Protein AF-A0A959BUJ2-F1 (afdb_monomer)

Structure (mmCIF, N/CA/C/O backbone):
data_AF-A0A959BUJ2-F1
#
_entry.id   AF-A0A959BUJ2-F1
#
loop_
_atom_site.group_PDB
_atom_site.id
_atom_site.type_symbol
_atom_site.label_atom_id
_atom_site.label_alt_id
_atom_site.label_comp_id
_atom_site.label_asym_id
_atom_site.label_entity_id
_atom_site.label_seq_id
_atom_site.pdbx_PDB_ins_code
_atom_site.Cartn_x
_atom_site.Cartn_y
_atom_site.Cartn_z
_atom_site.occupancy
_atom_site.B_iso_or_equiv
_atom_site.auth_seq_id
_atom_site.auth_comp_id
_atom_site.auth_asym_id
_atom_site.auth_atom_id
_atom_site.pdbx_PDB_model_num
ATOM 1 N N . MET A 1 1 ? 80.959 25.531 -69.087 1.00 48.88 1 MET A N 1
ATOM 2 C CA . MET A 1 1 ? 79.856 26.456 -68.741 1.00 48.88 1 MET A CA 1
ATOM 3 C C . MET A 1 1 ? 79.546 26.280 -67.262 1.00 48.88 1 MET A C 1
ATOM 5 O O . MET A 1 1 ? 79.103 25.211 -66.869 1.00 48.88 1 MET A O 1
ATOM 9 N N . LYS A 1 2 ? 79.913 27.260 -66.430 1.00 49.06 2 LYS A N 1
ATOM 10 C CA . LYS A 1 2 ? 79.820 27.188 -64.965 1.00 49.06 2 LYS A CA 1
ATOM 11 C C . LYS A 1 2 ? 78.410 27.618 -64.548 1.00 49.06 2 LYS A C 1
ATOM 13 O O . LYS A 1 2 ? 78.064 28.774 -64.756 1.00 49.06 2 LYS A O 1
ATOM 18 N N . LYS A 1 3 ? 77.599 26.710 -64.000 1.00 51.56 3 LYS A N 1
ATOM 19 C CA . LYS A 1 3 ? 76.348 27.074 -63.319 1.00 51.56 3 LYS A CA 1
ATOM 20 C C . LYS A 1 3 ? 76.611 27.069 -61.820 1.00 51.56 3 LYS A C 1
ATOM 22 O O . LYS A 1 3 ? 76.626 26.024 -61.184 1.00 51.56 3 LYS A O 1
ATOM 27 N N . THR A 1 4 ? 76.879 28.251 -61.285 1.00 58.22 4 THR A N 1
ATOM 28 C CA . THR A 1 4 ? 76.816 28.537 -59.853 1.00 58.22 4 THR A CA 1
ATOM 29 C C . THR A 1 4 ? 75.349 28.664 -59.465 1.00 58.22 4 THR A C 1
ATOM 31 O O . THR A 1 4 ? 74.675 29.582 -59.925 1.00 58.22 4 THR A O 1
ATOM 34 N N . ILE A 1 5 ? 74.856 27.754 -58.630 1.00 60.69 5 ILE A N 1
ATOM 35 C CA . ILE A 1 5 ? 73.579 27.916 -57.933 1.00 60.69 5 ILE A CA 1
ATOM 36 C C . ILE A 1 5 ? 73.908 27.857 -56.445 1.00 60.69 5 ILE A C 1
ATOM 38 O O . ILE A 1 5 ? 74.179 26.794 -55.897 1.00 60.69 5 ILE A O 1
ATOM 42 N N . SER A 1 6 ? 73.954 29.037 -55.831 1.00 58.12 6 SER A N 1
ATOM 43 C CA . SER A 1 6 ? 73.936 29.208 -54.384 1.00 58.12 6 SER A CA 1
ATOM 44 C C . SER A 1 6 ? 72.484 29.429 -53.985 1.00 58.12 6 SER A C 1
ATOM 46 O O . SER A 1 6 ? 71.876 30.399 -54.430 1.00 58.12 6 SER A O 1
ATOM 48 N N . LEU A 1 7 ? 71.930 28.531 -53.177 1.00 54.94 7 LEU A N 1
ATOM 49 C CA . LEU A 1 7 ? 70.737 28.799 -52.381 1.00 54.94 7 LEU A CA 1
ATOM 50 C C . LEU A 1 7 ? 70.956 28.175 -51.010 1.00 54.94 7 LEU A C 1
ATOM 52 O O . LEU A 1 7 ? 70.610 27.029 -50.745 1.00 54.94 7 LEU A O 1
ATOM 56 N N . GLN A 1 8 ? 71.576 28.968 -50.147 1.00 61.34 8 GLN A N 1
ATOM 57 C CA . GLN A 1 8 ? 71.634 28.727 -48.720 1.00 61.34 8 GLN A CA 1
ATOM 58 C C . GLN A 1 8 ? 70.643 29.686 -48.067 1.00 61.34 8 GLN A C 1
ATOM 60 O O . GLN A 1 8 ? 70.923 30.868 -47.907 1.00 61.34 8 GLN A O 1
ATOM 65 N N . THR A 1 9 ? 69.469 29.176 -47.703 1.00 59.94 9 THR A N 1
ATOM 66 C CA . THR A 1 9 ? 68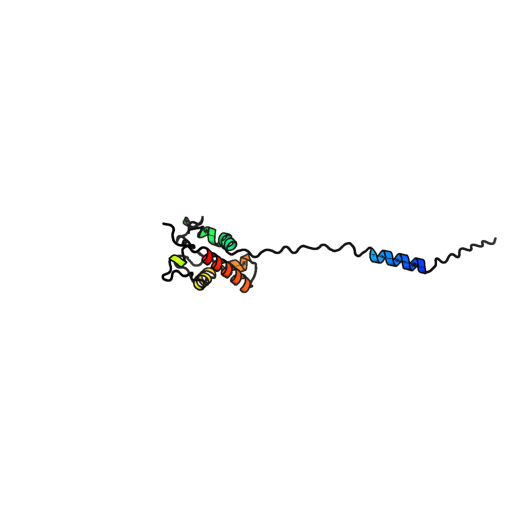.665 29.765 -46.629 1.00 59.94 9 THR A CA 1
ATOM 67 C C . THR A 1 9 ? 68.245 28.624 -45.713 1.00 59.94 9 THR A C 1
ATOM 69 O O . THR A 1 9 ? 67.256 27.933 -45.927 1.00 59.94 9 THR A O 1
ATOM 72 N N . SER A 1 10 ? 69.078 28.345 -44.713 1.00 64.38 10 SER A N 1
ATOM 73 C CA . SER A 1 10 ? 68.683 27.490 -43.601 1.00 64.38 10 SER A CA 1
ATOM 74 C C . SER A 1 10 ? 67.660 28.271 -42.786 1.00 64.38 10 SER A C 1
ATOM 76 O O . SER A 1 10 ? 68.030 29.194 -42.054 1.00 64.38 10 SER A O 1
ATOM 78 N N . ALA A 1 11 ? 66.378 27.944 -42.956 1.00 55.66 11 ALA A N 1
ATOM 79 C CA . ALA A 1 11 ? 65.335 28.443 -42.075 1.00 55.66 11 ALA A CA 1
ATOM 80 C C . ALA A 1 11 ? 65.752 28.148 -40.619 1.00 55.66 11 ALA A C 1
ATOM 82 O O . ALA A 1 11 ? 66.161 27.024 -40.310 1.00 55.66 11 ALA A O 1
ATOM 83 N N . PRO A 1 12 ? 65.745 29.151 -39.735 1.00 58.81 12 PRO A N 1
ATOM 84 C CA . PRO A 1 12 ? 66.325 29.007 -38.411 1.00 58.81 12 PRO A CA 1
ATOM 85 C C . PRO A 1 12 ? 65.431 28.116 -37.530 1.00 58.81 12 PRO A C 1
ATOM 87 O O . PRO A 1 12 ? 64.205 28.216 -37.559 1.00 58.81 12 PRO A O 1
ATOM 90 N N . LEU A 1 13 ? 66.058 27.242 -36.733 1.00 56.25 13 LEU A N 1
ATOM 91 C CA . LEU A 1 13 ? 65.428 26.138 -35.982 1.00 56.25 13 LEU A CA 1
ATOM 92 C C . LEU A 1 13 ? 64.301 26.550 -35.008 1.00 56.25 13 LEU A C 1
ATOM 94 O O . LEU A 1 13 ? 63.533 25.699 -34.571 1.00 56.25 13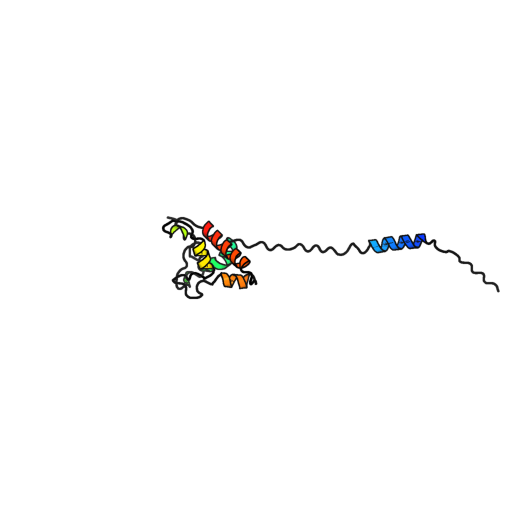 LEU A O 1
ATOM 98 N N . TRP A 1 14 ? 64.144 27.841 -34.704 1.00 50.34 14 TRP A N 1
ATOM 99 C CA . TRP A 1 14 ? 63.018 28.362 -33.918 1.00 50.34 14 TRP A CA 1
ATOM 100 C C . TRP A 1 14 ? 61.692 28.389 -34.695 1.00 50.34 14 TRP A C 1
ATOM 102 O O . TRP A 1 14 ? 60.639 28.229 -34.084 1.00 50.34 14 TRP A O 1
ATOM 112 N N . ALA A 1 15 ? 61.715 28.489 -36.031 1.00 48.25 15 ALA A N 1
ATOM 113 C CA . ALA A 1 15 ? 60.498 28.468 -36.851 1.00 48.25 15 ALA A CA 1
ATOM 114 C C . ALA A 1 15 ? 59.801 27.090 -36.858 1.00 48.25 15 ALA A C 1
ATOM 116 O O . ALA A 1 15 ? 58.586 27.012 -37.027 1.00 48.25 15 ALA A O 1
ATOM 117 N N . ALA A 1 16 ? 60.545 26.002 -36.622 1.00 50.12 16 ALA A N 1
ATOM 118 C CA . ALA A 1 16 ? 59.988 24.648 -36.545 1.00 50.12 16 ALA A CA 1
ATOM 119 C C . ALA A 1 16 ? 59.328 24.339 -35.184 1.00 50.12 16 ALA A C 1
ATOM 121 O O . ALA A 1 16 ? 58.415 23.518 -35.116 1.00 50.12 16 ALA A O 1
ATOM 122 N N . LEU A 1 17 ? 59.739 25.017 -34.105 1.00 50.94 17 LEU A N 1
ATOM 123 C CA . LEU A 1 17 ? 59.177 24.824 -32.760 1.00 50.94 17 LEU A CA 1
ATOM 124 C C . LEU A 1 17 ? 57.831 25.542 -32.569 1.00 50.94 17 LEU A C 1
ATOM 126 O O . LEU A 1 17 ? 56.964 25.039 -31.856 1.00 50.94 17 LEU A O 1
ATOM 130 N N . SER A 1 18 ? 57.608 26.671 -33.247 1.00 50.69 18 SER A N 1
ATOM 131 C CA . SER A 1 18 ? 56.338 27.410 -33.160 1.00 50.69 18 SER A CA 1
ATOM 132 C C . SER A 1 18 ? 55.190 26.753 -33.938 1.00 50.69 18 SER A C 1
ATOM 134 O O . SER A 1 18 ? 54.034 26.885 -33.541 1.00 50.69 18 SER A O 1
ATOM 136 N N . ALA A 1 19 ? 55.483 26.008 -35.009 1.00 47.97 19 ALA A N 1
ATOM 137 C CA . ALA A 1 19 ? 54.460 25.302 -35.784 1.00 47.97 19 ALA A CA 1
ATOM 138 C C . ALA A 1 19 ? 53.933 24.036 -35.077 1.00 47.97 19 ALA A C 1
ATOM 140 O O . ALA A 1 19 ? 52.778 23.662 -35.266 1.00 47.97 19 ALA A O 1
ATOM 141 N N . LEU A 1 20 ? 54.741 23.398 -34.219 1.00 49.47 20 LEU A N 1
ATOM 142 C CA . LEU A 1 20 ? 54.332 22.189 -33.494 1.00 49.47 20 LEU A CA 1
ATOM 143 C C . LEU A 1 20 ? 53.460 22.502 -32.264 1.00 49.47 20 LEU A C 1
ATOM 145 O O . LEU A 1 20 ? 52.547 21.742 -31.946 1.00 49.47 20 LEU A O 1
ATOM 149 N N . ALA A 1 21 ? 53.675 23.649 -31.611 1.00 49.66 21 ALA A N 1
ATOM 150 C CA . ALA A 1 21 ? 52.882 24.068 -30.452 1.00 49.66 21 ALA A CA 1
ATOM 151 C C . ALA A 1 21 ? 51.417 24.401 -30.807 1.00 49.66 21 ALA A C 1
ATOM 153 O O . ALA A 1 21 ? 50.521 24.184 -29.993 1.00 49.66 21 ALA A O 1
ATOM 154 N N . LEU A 1 22 ? 51.154 24.876 -32.030 1.00 50.22 22 LEU A N 1
ATOM 155 C CA . LEU A 1 22 ? 49.800 25.211 -32.490 1.00 50.22 22 LEU A CA 1
ATOM 156 C C . LEU A 1 22 ? 49.018 24.010 -33.046 1.00 50.22 22 LEU A C 1
ATOM 158 O O . LEU A 1 22 ? 47.793 24.071 -33.104 1.00 50.22 22 LEU A O 1
ATOM 162 N N . PHE A 1 23 ? 49.680 22.905 -33.405 1.00 46.56 23 PHE A N 1
ATOM 163 C CA . PHE A 1 23 ? 48.988 21.699 -33.878 1.00 46.56 23 PHE A CA 1
ATOM 164 C C . PHE A 1 23 ? 48.539 20.778 -32.729 1.00 46.56 23 PHE A C 1
ATOM 166 O O . PHE A 1 23 ? 47.492 20.142 -32.821 1.00 46.56 23 PHE A O 1
ATOM 173 N N . VAL A 1 24 ? 49.265 20.751 -31.604 1.00 52.66 24 VAL A N 1
ATOM 174 C CA . VAL A 1 24 ? 48.878 19.949 -30.423 1.00 52.66 24 VAL A CA 1
ATOM 175 C C . VAL A 1 24 ? 47.705 20.581 -29.656 1.00 52.66 24 VAL A C 1
ATOM 177 O O . VAL A 1 24 ? 46.915 19.866 -29.043 1.00 52.66 24 VAL A O 1
ATOM 180 N N . LEU A 1 25 ? 47.518 21.903 -29.741 1.00 51.44 25 LEU A N 1
ATOM 181 C CA . LEU A 1 25 ? 46.435 22.603 -29.036 1.00 51.44 25 LEU A CA 1
ATOM 182 C C . LEU A 1 25 ? 45.070 22.541 -29.758 1.00 51.44 25 LEU A C 1
ATOM 184 O O . LEU A 1 25 ? 44.046 22.842 -29.153 1.00 51.44 25 LEU A O 1
ATOM 188 N N . GLY A 1 26 ? 45.035 22.133 -31.033 1.00 50.50 26 GLY A N 1
ATOM 189 C CA . GLY A 1 26 ? 43.813 22.088 -31.852 1.00 50.50 26 GLY A CA 1
ATOM 190 C C . GLY A 1 26 ? 42.984 20.799 -31.747 1.00 50.50 26 GLY A C 1
ATOM 191 O O . GLY A 1 26 ? 41.842 20.778 -32.195 1.00 50.50 26 GLY A O 1
ATOM 192 N N . LEU A 1 27 ? 43.522 19.728 -31.152 1.00 52.22 27 LEU A N 1
ATOM 193 C CA . LEU A 1 27 ? 42.871 18.406 -31.080 1.00 52.22 27 LEU A CA 1
ATOM 194 C C . LEU A 1 27 ? 42.102 18.141 -29.774 1.00 52.22 27 LEU A C 1
ATOM 196 O O . LEU A 1 27 ? 41.474 17.097 -29.638 1.00 52.22 27 LEU A O 1
ATOM 200 N N . ALA A 1 28 ? 42.109 19.073 -28.819 1.00 53.78 28 ALA A N 1
ATOM 201 C CA . ALA A 1 28 ? 41.474 18.871 -27.512 1.00 53.78 28 ALA A CA 1
ATOM 202 C C . ALA A 1 28 ? 40.019 19.384 -27.418 1.00 53.78 28 ALA A C 1
ATOM 204 O O . ALA A 1 28 ? 39.416 19.304 -26.351 1.00 53.78 28 ALA A O 1
ATOM 205 N N . ALA A 1 29 ? 39.441 19.925 -28.500 1.00 55.72 29 ALA A N 1
ATOM 206 C CA . ALA A 1 29 ? 38.159 20.641 -28.446 1.00 55.72 29 ALA A CA 1
ATOM 207 C C . ALA A 1 29 ? 36.924 19.849 -28.934 1.00 55.72 29 ALA A C 1
ATOM 209 O O . ALA A 1 29 ? 35.823 20.395 -28.949 1.00 55.72 29 ALA A O 1
ATOM 210 N N . CYS A 1 30 ? 37.052 18.571 -29.298 1.00 57.34 30 CYS A N 1
ATOM 211 C CA . CYS A 1 30 ? 35.922 17.745 -29.742 1.00 57.34 30 CYS A CA 1
ATOM 212 C C . CYS A 1 30 ? 35.857 16.417 -28.970 1.00 57.34 30 CYS A C 1
ATOM 214 O O . CYS A 1 30 ? 36.378 15.399 -29.406 1.00 57.34 30 CYS A O 1
ATOM 216 N N . GLY A 1 31 ? 35.211 16.403 -27.802 1.00 59.97 31 GLY A N 1
ATOM 217 C CA . GLY A 1 31 ? 35.011 15.131 -27.089 1.00 59.97 31 GLY A CA 1
ATOM 218 C C . GLY A 1 31 ? 34.163 15.148 -25.820 1.00 59.97 31 GLY A C 1
ATOM 219 O O . GLY A 1 31 ? 34.008 14.111 -25.188 1.00 59.97 31 GLY A O 1
ATOM 220 N N . GLY A 1 32 ? 33.596 16.287 -25.425 1.00 57.06 32 GLY A N 1
ATOM 221 C CA . GLY A 1 32 ? 32.773 16.384 -24.221 1.00 57.06 32 GLY A CA 1
ATOM 222 C C . GLY A 1 32 ? 31.282 16.225 -24.498 1.00 57.06 32 GLY A C 1
ATOM 223 O O . GLY A 1 32 ? 30.527 17.154 -24.227 1.00 57.06 32 GLY A O 1
ATOM 224 N N . SER A 1 33 ? 30.825 15.081 -25.016 1.00 63.31 33 SER A N 1
ATOM 225 C CA . SER A 1 33 ? 29.400 14.738 -24.911 1.00 63.31 33 SER A CA 1
ATOM 226 C C . SER A 1 33 ? 29.105 14.416 -23.448 1.00 63.31 33 SER A C 1
ATOM 228 O O . SER A 1 33 ? 29.201 13.271 -23.010 1.00 63.31 33 SER A O 1
ATOM 230 N N . SER A 1 34 ? 28.788 15.453 -22.670 1.00 63.66 34 SER A N 1
ATOM 231 C CA . SER A 1 34 ? 28.267 15.311 -21.315 1.00 63.66 34 SER A CA 1
ATOM 232 C C . SER A 1 34 ? 26.888 14.665 -21.425 1.00 63.66 34 SER A C 1
ATOM 234 O O . SER A 1 34 ? 25.874 15.333 -21.628 1.00 63.66 34 SER A O 1
ATOM 236 N N . SER A 1 35 ? 26.863 13.334 -21.387 1.00 63.94 35 SER A N 1
ATOM 237 C CA . SER A 1 35 ? 25.625 12.580 -21.249 1.00 63.94 35 SER A CA 1
ATOM 238 C C . SER A 1 35 ? 25.056 12.963 -19.891 1.00 63.94 35 SER A C 1
ATOM 240 O O . SER A 1 35 ? 25.598 12.567 -18.860 1.00 63.94 35 SER A O 1
ATOM 242 N N . LYS A 1 36 ? 24.009 13.794 -19.869 1.00 62.84 36 LYS A N 1
ATOM 243 C CA . LYS A 1 36 ? 23.257 14.012 -18.635 1.00 62.84 36 LYS A CA 1
ATOM 244 C C . LYS A 1 36 ? 22.722 12.650 -18.220 1.00 62.84 36 LYS A C 1
ATOM 246 O O . LYS A 1 36 ? 21.917 12.068 -18.943 1.00 62.84 36 LYS A O 1
ATOM 251 N N . ALA A 1 37 ? 23.211 12.130 -17.098 1.00 66.12 37 ALA A N 1
ATOM 252 C CA . ALA A 1 37 ? 22.643 10.941 -16.496 1.00 66.12 37 ALA A CA 1
ATOM 253 C C . ALA A 1 37 ? 21.152 11.220 -16.269 1.00 66.12 37 ALA A C 1
ATOM 255 O O . ALA A 1 37 ? 20.794 12.136 -15.528 1.00 66.12 37 ALA A O 1
ATOM 256 N N . VAL A 1 38 ? 20.290 10.484 -16.968 1.00 61.75 38 VAL A N 1
ATOM 257 C CA . VAL A 1 38 ? 18.857 10.498 -16.692 1.00 61.75 38 VAL A CA 1
ATOM 258 C C . VAL A 1 38 ? 18.693 9.762 -15.372 1.00 61.75 38 VAL A C 1
ATOM 260 O O . VAL A 1 38 ? 18.803 8.540 -15.311 1.00 61.75 38 VAL A O 1
ATOM 263 N N . THR A 1 39 ? 18.511 10.508 -14.288 1.00 63.28 39 THR A N 1
ATOM 264 C CA . THR A 1 39 ? 18.122 9.929 -13.007 1.00 63.28 39 THR A CA 1
ATOM 265 C C . THR A 1 39 ? 16.664 9.508 -13.120 1.00 63.28 39 THR A C 1
ATOM 267 O O . THR A 1 39 ? 15.781 10.363 -13.172 1.00 63.28 39 THR A O 1
ATOM 270 N N . VAL A 1 40 ? 16.409 8.203 -13.189 1.00 66.44 40 VAL A N 1
ATOM 271 C CA . VAL A 1 40 ? 15.058 7.671 -12.999 1.00 66.44 40 VAL A CA 1
ATOM 272 C C . VAL A 1 40 ? 14.715 7.875 -11.526 1.00 66.44 40 VAL A C 1
ATOM 274 O O . VAL A 1 40 ? 15.366 7.311 -10.646 1.00 66.44 40 VAL A O 1
ATOM 277 N N . GLU A 1 41 ? 13.756 8.755 -11.249 1.00 76.12 41 GLU A N 1
ATOM 278 C CA . GLU A 1 41 ? 13.267 8.980 -9.892 1.00 76.12 41 GLU A CA 1
ATOM 279 C C . GLU A 1 41 ? 12.616 7.693 -9.364 1.00 76.12 41 GLU A C 1
ATOM 281 O O . GLU A 1 41 ? 11.915 6.995 -10.100 1.00 76.12 41 GLU A O 1
ATOM 286 N N . LYS A 1 42 ? 12.863 7.351 -8.093 1.00 82.38 42 LYS A N 1
ATOM 287 C CA . LYS A 1 42 ? 12.219 6.185 -7.473 1.00 82.38 42 LYS A CA 1
ATOM 288 C C . LYS A 1 42 ? 10.692 6.405 -7.462 1.00 82.38 42 LYS A C 1
ATOM 290 O O . LYS A 1 42 ? 10.259 7.483 -7.052 1.00 82.38 42 LYS A O 1
ATOM 295 N N . PRO A 1 43 ? 9.871 5.413 -7.859 1.00 87.06 43 PRO A N 1
ATOM 296 C CA . PRO A 1 43 ? 8.416 5.569 -7.877 1.00 87.06 43 PRO A CA 1
ATOM 297 C C . PRO A 1 43 ? 7.890 5.804 -6.461 1.00 87.06 43 PRO A C 1
ATOM 299 O O . PRO A 1 43 ? 8.368 5.179 -5.525 1.00 87.06 43 PRO A O 1
ATOM 302 N N . THR A 1 44 ? 6.895 6.672 -6.278 1.00 94.31 44 THR A N 1
ATOM 303 C CA . THR A 1 44 ? 6.269 6.876 -4.958 1.00 94.31 44 THR A CA 1
ATOM 304 C C . THR A 1 44 ? 5.396 5.680 -4.559 1.00 94.31 44 THR A C 1
ATOM 306 O O . THR A 1 44 ? 4.936 4.926 -5.413 1.00 94.31 44 THR A O 1
ATOM 309 N N . GLY A 1 45 ? 5.090 5.528 -3.264 1.00 95.38 45 GLY A N 1
ATOM 310 C CA . GLY A 1 45 ? 4.156 4.491 -2.798 1.00 95.38 45 GLY A CA 1
ATOM 311 C C . GLY A 1 45 ? 2.764 4.598 -3.439 1.00 95.38 45 GLY A C 1
ATOM 312 O O . GLY A 1 45 ? 2.182 3.582 -3.806 1.00 95.38 45 GLY A O 1
ATOM 313 N N . LYS A 1 46 ? 2.283 5.825 -3.693 1.00 96.56 46 LYS A N 1
ATOM 314 C CA . LYS A 1 46 ? 1.052 6.067 -4.462 1.00 96.56 46 LYS A CA 1
ATOM 315 C C . LYS A 1 46 ? 1.165 5.558 -5.901 1.00 96.56 46 LYS A C 1
ATOM 317 O O . LYS A 1 46 ? 0.242 4.925 -6.394 1.00 96.56 46 LYS A O 1
ATOM 322 N N . ALA A 1 47 ? 2.284 5.824 -6.577 1.00 95.25 47 ALA A N 1
ATOM 323 C CA . ALA A 1 47 ? 2.494 5.356 -7.947 1.00 95.25 47 ALA A CA 1
ATOM 324 C C . ALA A 1 47 ? 2.527 3.821 -8.025 1.00 95.25 47 ALA A C 1
ATOM 326 O O . ALA A 1 47 ? 1.968 3.240 -8.955 1.00 95.25 47 ALA A O 1
ATOM 327 N N . LEU A 1 48 ? 3.126 3.166 -7.026 1.00 93.75 48 LEU A N 1
ATOM 328 C CA . LEU A 1 48 ? 3.072 1.711 -6.900 1.00 93.75 48 LEU A CA 1
ATOM 329 C C . LEU A 1 48 ? 1.629 1.230 -6.679 1.00 93.75 48 LEU A C 1
ATOM 331 O O . LEU A 1 48 ? 1.191 0.316 -7.365 1.00 93.75 48 LEU A O 1
ATOM 335 N N . TYR A 1 49 ? 0.859 1.873 -5.799 1.00 95.75 49 TYR A N 1
ATOM 336 C CA . TYR A 1 49 ? -0.545 1.509 -5.577 1.00 95.75 49 TYR A CA 1
ATOM 337 C C . TYR A 1 49 ? -1.382 1.591 -6.857 1.00 95.75 49 TYR A C 1
ATOM 339 O O . TYR A 1 49 ? -2.071 0.636 -7.196 1.00 95.75 49 TYR A O 1
ATOM 347 N N . VAL A 1 50 ? -1.269 2.693 -7.598 1.00 95.50 50 VAL A N 1
ATOM 348 C CA . VAL A 1 50 ? -1.951 2.888 -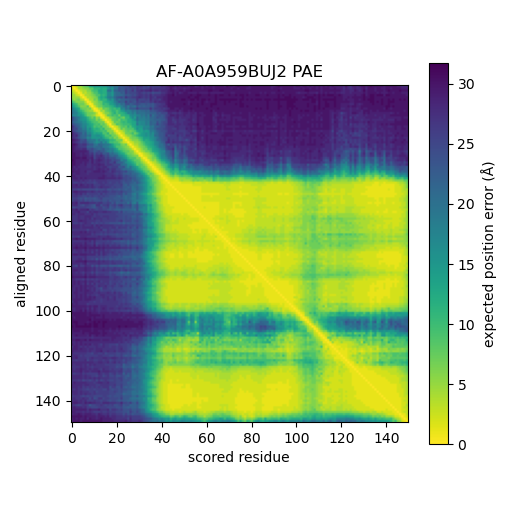8.889 1.00 95.50 50 VAL A CA 1
ATOM 349 C C . VAL A 1 50 ? -1.577 1.786 -9.884 1.00 95.50 50 VAL A C 1
ATOM 351 O O . VAL A 1 50 ? -2.426 1.228 -10.569 1.00 95.50 50 VAL A O 1
ATOM 354 N N . SER A 1 51 ? -0.294 1.423 -9.934 1.00 92.81 51 SER A N 1
ATOM 355 C CA . SER A 1 51 ? 0.207 0.450 -10.911 1.00 92.81 51 SER A CA 1
ATOM 356 C C . SER A 1 51 ? -0.198 -0.993 -10.599 1.00 92.81 51 SER A C 1
ATOM 358 O O . SER A 1 51 ? -0.337 -1.794 -11.519 1.00 92.81 51 SER A O 1
ATOM 360 N N . TYR A 1 52 ? -0.348 -1.338 -9.318 1.00 90.81 52 TYR A N 1
ATOM 361 C CA . TYR A 1 52 ? -0.445 -2.734 -8.883 1.00 90.81 52 TYR A CA 1
ATOM 362 C C . TYR A 1 52 ? -1.727 -3.052 -8.103 1.00 90.81 52 TYR A C 1
ATOM 364 O O . TYR A 1 52 ? -2.264 -4.148 -8.219 1.00 90.81 52 TYR A O 1
ATOM 372 N N . CYS A 1 53 ? -2.251 -2.113 -7.320 1.00 92.56 53 CYS A N 1
ATOM 373 C CA . CYS A 1 53 ? -3.346 -2.360 -6.380 1.00 92.56 53 CYS A CA 1
ATOM 374 C C . CYS A 1 53 ? -4.688 -1.790 -6.859 1.00 92.56 53 CYS A C 1
ATOM 376 O O . CYS A 1 53 ? -5.724 -2.418 -6.646 1.00 92.56 53 CYS A O 1
ATOM 378 N N . GLU A 1 54 ? -4.680 -0.623 -7.509 1.00 95.44 54 GLU A N 1
ATOM 379 C CA . GLU A 1 54 ? -5.885 0.147 -7.855 1.00 95.44 54 GLU A CA 1
ATOM 380 C C . GLU A 1 54 ? -6.831 -0.601 -8.801 1.00 95.44 54 GLU A C 1
ATOM 382 O O . GLU A 1 54 ? -8.046 -0.492 -8.664 1.00 95.44 54 GLU A O 1
ATOM 387 N N . ILE A 1 55 ? -6.306 -1.425 -9.712 1.00 93.38 55 ILE A N 1
ATOM 388 C CA . ILE A 1 55 ? -7.146 -2.184 -10.651 1.00 93.38 55 ILE A CA 1
ATOM 389 C C . ILE A 1 55 ? -8.160 -3.096 -9.938 1.00 93.38 55 ILE A C 1
ATOM 391 O O . ILE A 1 55 ? -9.273 -3.283 -10.432 1.00 93.38 55 ILE A O 1
ATOM 395 N N . CYS A 1 56 ? -7.794 -3.616 -8.764 1.00 91.19 56 CYS A N 1
ATOM 396 C CA . CYS A 1 56 ? -8.673 -4.432 -7.932 1.00 91.19 56 CYS A CA 1
ATOM 397 C C . CYS A 1 56 ? -9.293 -3.604 -6.804 1.00 91.19 56 CYS A C 1
ATOM 399 O O . CYS A 1 56 ? -10.504 -3.614 -6.638 1.00 91.19 56 CYS A O 1
ATOM 401 N N . HIS A 1 57 ? -8.488 -2.870 -6.036 1.00 94.25 57 HIS A N 1
ATOM 402 C CA . HIS A 1 57 ? -8.956 -2.196 -4.823 1.00 94.25 57 HIS A CA 1
ATOM 403 C C . HIS A 1 57 ? -9.575 -0.816 -5.055 1.00 94.25 57 HIS A C 1
ATOM 405 O O . HIS A 1 57 ? -10.246 -0.327 -4.156 1.00 94.25 57 HIS A O 1
ATOM 411 N N . GLY A 1 58 ? -9.365 -0.176 -6.206 1.00 95.12 58 GLY A N 1
ATOM 412 C CA . GLY A 1 58 ? -9.894 1.162 -6.486 1.00 95.12 58 GLY A CA 1
ATOM 413 C C . GLY A 1 58 ? -9.490 2.196 -5.437 1.00 95.12 58 GLY A C 1
ATOM 414 O O . GLY A 1 58 ? -8.424 2.093 -4.823 1.00 95.12 58 GLY A O 1
ATOM 415 N N . GLU A 1 59 ? -10.349 3.184 -5.213 1.00 94.56 59 GLU A N 1
ATOM 416 C CA . GLU A 1 59 ? -10.190 4.126 -4.103 1.00 94.56 59 GLU A CA 1
ATOM 417 C C . GLU A 1 59 ? -10.816 3.556 -2.823 1.00 94.56 59 GLU A C 1
ATOM 419 O O . GLU A 1 59 ? -10.286 3.756 -1.726 1.00 94.56 59 GLU A O 1
ATOM 424 N N . HIS A 1 60 ? -11.937 2.836 -2.959 1.00 94.50 60 HIS A N 1
ATOM 425 C CA . HIS A 1 60 ? -12.811 2.415 -1.859 1.00 94.50 60 HIS A CA 1
ATOM 426 C C . HIS A 1 60 ? -13.246 0.939 -1.949 1.00 94.50 60 HIS A C 1
ATOM 428 O O . HIS A 1 60 ? -14.336 0.571 -1.516 1.00 94.50 60 HIS A O 1
ATOM 434 N N . GLY A 1 61 ? -12.399 0.066 -2.495 1.00 91.94 61 GLY A N 1
ATOM 435 C CA . GLY A 1 61 ? -12.753 -1.330 -2.800 1.00 91.94 61 GLY A CA 1
ATOM 436 C C . GLY A 1 61 ? -13.502 -1.485 -4.128 1.00 91.94 61 GLY A C 1
ATOM 437 O O . GLY A 1 61 ? -14.065 -2.538 -4.406 1.00 91.94 61 GLY A O 1
ATOM 438 N N . ASP A 1 62 ? -13.518 -0.435 -4.944 1.00 94.44 62 ASP A N 1
ATOM 439 C CA . ASP A 1 62 ? -14.322 -0.258 -6.154 1.00 94.44 62 ASP A CA 1
ATOM 440 C C . ASP A 1 62 ? -13.467 -0.273 -7.430 1.00 94.44 62 ASP A C 1
ATOM 442 O O . ASP A 1 62 ? -13.757 0.412 -8.412 1.00 94.44 62 ASP A O 1
ATOM 446 N N . GLY A 1 63 ? -12.378 -1.047 -7.420 1.00 94.56 63 GLY A N 1
ATOM 447 C CA . GLY A 1 63 ? -11.496 -1.148 -8.576 1.00 94.56 63 GLY A CA 1
ATOM 448 C C . GLY A 1 63 ? -12.229 -1.699 -9.806 1.00 94.56 63 GLY A C 1
ATOM 449 O O . GLY A 1 63 ? -13.168 -2.483 -9.663 1.00 94.56 63 GLY A O 1
ATOM 450 N N . PRO A 1 64 ? -11.794 -1.364 -11.034 1.00 94.38 64 PRO A N 1
ATOM 451 C CA . PRO A 1 64 ? -12.439 -1.822 -12.268 1.00 94.38 64 PRO A CA 1
ATOM 452 C C . PRO A 1 64 ? -12.630 -3.342 -12.390 1.00 94.38 64 PRO A C 1
ATOM 454 O O . PRO A 1 64 ? -13.496 -3.789 -13.139 1.00 94.38 64 PRO A O 1
ATOM 457 N N . MET A 1 65 ? -11.819 -4.141 -11.689 1.00 91.12 65 MET A N 1
ATOM 458 C CA . MET A 1 65 ? -11.945 -5.600 -11.646 1.00 91.12 65 MET A CA 1
ATOM 459 C C . MET A 1 65 ? -12.714 -6.136 -10.430 1.00 91.12 65 MET A C 1
ATOM 461 O O . MET A 1 65 ? -12.931 -7.343 -10.371 1.00 91.12 65 MET A O 1
ATOM 465 N N . ALA A 1 66 ? -13.143 -5.296 -9.483 1.00 90.44 66 ALA A N 1
ATOM 466 C CA . ALA A 1 66 ? -13.751 -5.720 -8.218 1.00 90.44 66 ALA A CA 1
ATOM 467 C C . ALA A 1 66 ? -14.941 -6.677 -8.416 1.00 90.44 66 ALA A C 1
ATOM 469 O O . ALA A 1 66 ? -14.974 -7.743 -7.803 1.00 90.44 66 ALA A O 1
ATOM 470 N N . ASP A 1 67 ? -15.849 -6.359 -9.343 1.00 88.81 67 ASP A N 1
ATOM 471 C CA . ASP A 1 67 ? -17.040 -7.172 -9.643 1.00 88.81 67 ASP A CA 1
ATOM 472 C C . ASP A 1 67 ? -16.725 -8.492 -10.371 1.00 88.81 67 ASP A C 1
ATOM 474 O O . ASP A 1 67 ? -17.564 -9.391 -10.444 1.00 88.81 67 ASP A O 1
ATOM 478 N N . MET A 1 68 ? -15.522 -8.619 -10.939 1.00 86.75 68 MET A N 1
ATOM 479 C CA . MET A 1 68 ? -15.076 -9.829 -11.635 1.00 86.75 68 MET A CA 1
ATOM 480 C C . MET A 1 68 ? -14.416 -10.840 -10.689 1.00 86.75 68 MET A C 1
ATOM 482 O O . MET A 1 68 ? -14.168 -11.982 -11.087 1.00 86.75 68 MET A O 1
ATOM 486 N N . LEU A 1 69 ? -14.111 -10.437 -9.453 1.00 83.69 69 LEU A N 1
ATOM 487 C CA . LEU A 1 69 ? -13.463 -11.282 -8.458 1.00 83.69 69 LEU A CA 1
ATOM 488 C C . LEU A 1 69 ? -14.494 -12.118 -7.693 1.00 83.69 69 LEU A C 1
ATOM 490 O O . LEU A 1 69 ? -15.620 -11.701 -7.439 1.00 83.69 69 LEU A O 1
ATOM 494 N N . LYS A 1 70 ? -14.092 -13.327 -7.280 1.00 84.12 70 LYS A N 1
ATOM 495 C CA . LYS A 1 70 ? -14.943 -14.211 -6.458 1.00 84.12 70 LYS A CA 1
ATOM 496 C C . LYS A 1 70 ? -15.257 -13.604 -5.092 1.00 84.12 70 LYS A C 1
ATOM 498 O O . LYS A 1 70 ? -16.308 -13.884 -4.521 1.00 84.12 70 LYS A O 1
ATOM 503 N N . VAL A 1 71 ? -14.315 -12.828 -4.565 1.00 84.19 71 VAL A N 1
ATOM 504 C CA . VAL A 1 71 ? -14.419 -12.103 -3.303 1.00 84.19 71 VAL A CA 1
ATOM 505 C C . VAL A 1 71 ? -14.116 -10.646 -3.598 1.00 84.19 71 VAL A C 1
ATOM 507 O O . VAL A 1 71 ? -13.079 -10.340 -4.1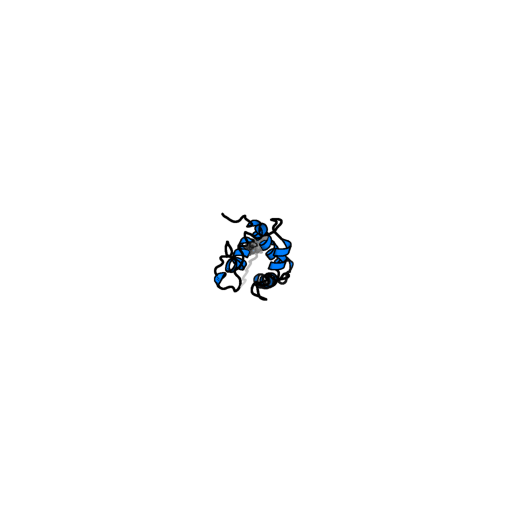85 1.00 84.19 71 VAL A O 1
ATOM 510 N N . ALA A 1 72 ? -15.033 -9.765 -3.205 1.00 86.75 72 ALA A N 1
ATOM 511 C CA . ALA A 1 72 ? -14.862 -8.337 -3.403 1.00 86.75 72 ALA A CA 1
ATOM 512 C C . ALA A 1 72 ? -13.636 -7.837 -2.612 1.00 86.75 72 ALA A C 1
ATOM 514 O O . ALA A 1 72 ? -13.492 -8.172 -1.428 1.00 86.75 72 ALA A O 1
ATOM 515 N N . PRO A 1 73 ? -12.754 -7.045 -3.237 1.00 89.38 73 PRO A N 1
ATOM 516 C CA . PRO A 1 73 ? -11.597 -6.486 -2.564 1.00 89.38 73 PRO A CA 1
ATOM 517 C C . PRO A 1 73 ? -12.051 -5.469 -1.504 1.00 89.38 73 PRO A C 1
ATOM 519 O O . PRO A 1 73 ? -12.949 -4.666 -1.756 1.00 89.38 73 PRO A O 1
ATOM 522 N N . PRO A 1 74 ? -11.456 -5.470 -0.300 1.00 92.12 74 PRO A N 1
ATOM 523 C CA . PRO A 1 74 ? -11.833 -4.519 0.736 1.00 92.12 74 PRO A CA 1
ATOM 524 C C . PRO A 1 74 ? -11.378 -3.097 0.392 1.00 92.12 74 PRO A C 1
ATOM 526 O O . PRO A 1 74 ? -10.318 -2.908 -0.212 1.00 92.12 74 PRO A O 1
ATOM 529 N N . ASP A 1 75 ? -12.110 -2.104 0.910 1.00 95.56 75 ASP A N 1
ATOM 530 C CA . ASP A 1 75 ? -11.629 -0.724 1.024 1.00 95.56 75 ASP A CA 1
ATOM 531 C C . ASP A 1 75 ? -10.372 -0.703 1.912 1.00 95.56 75 ASP A C 1
ATOM 533 O O . ASP A 1 75 ? -10.427 -0.960 3.130 1.00 95.56 75 ASP A O 1
ATOM 537 N N . LEU A 1 76 ? -9.222 -0.433 1.289 1.00 96.31 76 LEU A N 1
ATOM 538 C CA . LEU A 1 76 ? -7.923 -0.391 1.955 1.00 96.31 76 LEU A CA 1
ATOM 539 C C . LEU A 1 76 ? -7.724 0.883 2.784 1.00 96.31 76 LEU A C 1
ATOM 541 O O . LEU A 1 76 ? -6.826 0.904 3.620 1.00 96.31 76 LEU A O 1
ATOM 545 N N . THR A 1 77 ? -8.581 1.899 2.655 1.00 97.50 77 THR A N 1
ATOM 546 C CA . THR A 1 77 ? -8.554 3.110 3.498 1.00 97.50 77 THR A CA 1
ATOM 547 C C . THR A 1 77 ? -9.097 2.866 4.911 1.00 97.50 77 THR A C 1
ATOM 549 O O . THR A 1 77 ? -8.948 3.708 5.793 1.00 97.50 77 THR A O 1
ATOM 552 N N . LEU A 1 78 ? -9.705 1.700 5.160 1.00 97.19 78 LEU A N 1
ATOM 553 C CA . LEU A 1 78 ? -10.369 1.362 6.425 1.00 97.19 78 LEU A CA 1
ATOM 554 C C . LEU A 1 78 ? -9.691 0.205 7.186 1.00 97.19 78 LEU A C 1
ATOM 556 O O . LEU A 1 78 ? -10.303 -0.396 8.070 1.00 97.19 78 LEU A O 1
ATOM 560 N N . ILE A 1 79 ? -8.438 -0.136 6.862 1.00 96.31 79 ILE A N 1
ATOM 561 C CA . ILE A 1 79 ? -7.684 -1.215 7.530 1.00 96.31 79 ILE A CA 1
ATOM 562 C C . ILE A 1 79 ? -7.567 -0.942 9.032 1.00 96.31 79 ILE A C 1
ATOM 564 O O . ILE A 1 79 ? -7.913 -1.806 9.835 1.00 96.31 79 ILE A O 1
ATOM 568 N N . SER A 1 80 ? -7.124 0.257 9.410 1.00 97.31 80 SER A N 1
ATOM 569 C CA . SER A 1 80 ? -6.974 0.660 10.811 1.00 97.31 80 SER A CA 1
ATOM 570 C C . SER A 1 80 ? -8.314 0.665 11.539 1.00 97.31 80 SER A C 1
ATOM 572 O O . SER A 1 80 ? -8.409 0.141 12.642 1.00 97.31 80 SER A O 1
ATOM 574 N N . TYR A 1 81 ? -9.368 1.192 10.907 1.00 95.69 81 TYR A N 1
ATOM 575 C CA . TYR A 1 81 ? -10.709 1.255 11.497 1.00 95.69 81 TYR A CA 1
ATOM 576 C C . TYR A 1 81 ? -11.280 -0.130 11.835 1.00 95.69 81 TYR A C 1
ATOM 578 O O . TYR A 1 81 ? -11.944 -0.291 12.855 1.00 95.69 81 TYR A O 1
ATOM 586 N N . ARG A 1 82 ? -11.009 -1.144 11.001 1.00 94.06 82 ARG A N 1
ATOM 587 C CA . ARG A 1 82 ? -11.488 -2.519 11.219 1.00 94.06 82 ARG A CA 1
ATOM 588 C C . ARG A 1 82 ? -10.773 -3.256 12.354 1.00 94.06 82 ARG A C 1
ATOM 590 O O . ARG A 1 82 ? -11.179 -4.366 12.691 1.00 94.06 82 ARG A O 1
ATOM 597 N N . ARG A 1 83 ? -9.708 -2.691 12.925 1.00 93.00 83 ARG A N 1
ATOM 598 C CA . ARG A 1 83 ? -8.950 -3.323 14.008 1.00 93.00 83 ARG A CA 1
ATOM 599 C C . ARG A 1 83 ? -9.438 -2.867 15.369 1.00 93.00 83 ARG A C 1
ATOM 601 O O . ARG A 1 83 ? -9.740 -1.697 15.571 1.00 93.00 83 ARG A O 1
ATOM 608 N N . GLU A 1 84 ? -9.414 -3.791 16.325 1.00 93.31 84 GLU A N 1
ATOM 609 C CA . GLU A 1 84 ? -9.815 -3.527 17.712 1.00 93.31 84 GLU A CA 1
ATOM 610 C C . GLU A 1 84 ? -9.018 -2.380 18.352 1.00 93.31 84 GLU A C 1
ATOM 612 O O . GLU A 1 84 ? -9.564 -1.601 19.128 1.00 93.31 84 GLU A O 1
ATOM 617 N N . ASP A 1 85 ? -7.732 -2.255 18.012 1.00 94.25 85 ASP A N 1
ATOM 618 C CA . ASP A 1 85 ? -6.836 -1.223 18.536 1.00 94.25 85 ASP A CA 1
ATOM 619 C C . ASP A 1 85 ? -6.783 0.054 17.683 1.00 94.25 85 ASP A C 1
ATOM 621 O O . ASP A 1 85 ? -6.108 1.012 18.067 1.00 94.25 85 ASP A O 1
ATOM 625 N N . GLY A 1 86 ? -7.464 0.080 16.533 1.00 94.56 86 GLY A N 1
ATOM 626 C CA . GLY A 1 86 ? -7.465 1.214 15.610 1.00 94.56 86 GLY A CA 1
ATOM 627 C C . GLY A 1 86 ? -6.116 1.503 14.939 1.00 94.56 86 GLY A C 1
ATOM 628 O O . GLY A 1 86 ? -5.968 2.549 14.307 1.00 94.56 86 GLY A O 1
ATOM 629 N N . LYS A 1 87 ? -5.104 0.638 15.101 1.00 96.38 87 LYS A N 1
ATOM 630 C CA . LYS A 1 87 ? -3.736 0.885 14.617 1.00 96.38 87 LYS A CA 1
ATOM 631 C C . LYS A 1 87 ? -3.500 0.246 13.262 1.00 96.38 87 LYS A C 1
ATOM 633 O O . LYS A 1 87 ? -3.971 -0.856 13.008 1.00 96.38 87 LYS A O 1
ATOM 638 N N . PHE A 1 88 ? -2.686 0.884 12.426 1.00 97.56 88 PHE A N 1
ATOM 639 C CA . PHE A 1 88 ? -2.275 0.291 11.159 1.00 97.56 88 PHE A CA 1
ATOM 640 C C . PHE A 1 88 ? -1.290 -0.875 11.394 1.00 97.56 88 PHE A C 1
ATOM 642 O O . PHE A 1 88 ? -0.268 -0.686 12.060 1.00 97.56 88 PHE A O 1
ATOM 649 N N . PRO A 1 89 ? -1.558 -2.090 10.881 1.00 96.38 89 PRO A N 1
ATOM 650 C CA . PRO A 1 89 ? -0.741 -3.266 11.170 1.00 96.38 89 PRO A CA 1
ATOM 651 C C . PRO A 1 89 ? 0.404 -3.423 10.155 1.00 96.38 89 PRO A C 1
ATOM 653 O O . PRO A 1 89 ? 0.361 -4.288 9.283 1.00 96.38 89 PRO A O 1
ATOM 656 N N . GLU A 1 90 ? 1.442 -2.589 10.266 1.00 96.56 90 GLU A N 1
ATOM 657 C CA . GLU A 1 90 ? 2.522 -2.489 9.266 1.00 96.56 90 GLU A CA 1
ATOM 658 C C . GLU A 1 90 ? 3.149 -3.846 8.881 1.00 96.56 90 GLU A C 1
ATOM 660 O O . GLU A 1 90 ? 3.286 -4.172 7.701 1.00 96.56 90 GLU A O 1
ATOM 665 N N . GLU A 1 91 ? 3.528 -4.655 9.875 1.00 94.25 91 GLU A N 1
ATOM 666 C CA . GLU A 1 91 ? 4.188 -5.946 9.645 1.00 94.25 91 GLU A CA 1
ATOM 667 C C . GLU A 1 91 ? 3.266 -6.946 8.941 1.00 94.25 91 GLU A C 1
ATOM 669 O O . GLU A 1 91 ? 3.690 -7.601 7.985 1.00 94.25 91 GLU A O 1
ATOM 674 N N . GLN A 1 92 ? 1.996 -6.985 9.349 1.00 92.12 92 GLN A N 1
ATOM 675 C CA . GLN A 1 92 ? 0.998 -7.870 8.760 1.00 92.12 92 GLN A CA 1
ATOM 676 C C . GLN A 1 92 ? 0.774 -7.507 7.290 1.00 92.12 92 GLN A C 1
ATOM 678 O O . GLN A 1 92 ? 0.752 -8.380 6.428 1.00 92.12 92 GLN A O 1
ATOM 683 N N . MET A 1 93 ? 0.664 -6.210 6.982 1.00 92.88 93 MET A N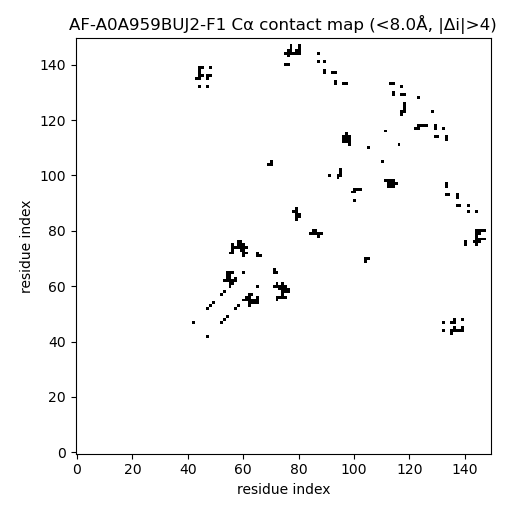 1
ATOM 684 C CA . MET A 1 93 ? 0.510 -5.749 5.600 1.00 92.88 93 MET A CA 1
ATOM 685 C C . MET A 1 93 ? 1.733 -6.106 4.757 1.00 92.88 93 MET A C 1
ATOM 687 O O . MET A 1 93 ? 1.584 -6.572 3.630 1.00 92.88 93 MET A O 1
ATOM 691 N N . ARG A 1 94 ? 2.945 -5.965 5.308 1.00 92.69 94 ARG A N 1
ATOM 692 C CA . ARG A 1 94 ? 4.175 -6.384 4.623 1.00 92.69 94 ARG A CA 1
ATOM 693 C C . ARG A 1 94 ? 4.142 -7.871 4.265 1.00 92.69 94 ARG A C 1
ATOM 695 O O . ARG A 1 94 ? 4.423 -8.209 3.120 1.00 92.69 94 ARG A O 1
ATOM 702 N N . ARG A 1 95 ? 3.753 -8.733 5.209 1.00 88.69 95 ARG A N 1
ATOM 703 C CA . ARG A 1 95 ? 3.658 -10.189 5.003 1.00 88.69 95 ARG A CA 1
ATOM 704 C C . ARG A 1 95 ? 2.579 -10.610 4.021 1.00 88.69 95 ARG A C 1
ATOM 706 O O . ARG A 1 95 ? 2.764 -11.570 3.282 1.00 88.69 95 ARG A O 1
ATOM 713 N N . MET A 1 96 ? 1.454 -9.906 4.009 1.00 87.12 96 MET A N 1
ATOM 714 C CA . MET A 1 96 ? 0.401 -10.140 3.025 1.00 87.12 96 MET A CA 1
ATOM 715 C C . MET A 1 96 ? 0.865 -9.744 1.618 1.00 87.12 96 MET A C 1
ATOM 717 O O . MET A 1 96 ? 0.677 -10.501 0.672 1.00 87.12 96 MET A O 1
ATOM 721 N N . ILE A 1 97 ? 1.527 -8.591 1.475 1.00 87.75 97 ILE A N 1
ATOM 722 C CA . ILE A 1 97 ? 2.009 -8.091 0.178 1.00 87.75 97 ILE A CA 1
ATOM 723 C C . ILE A 1 97 ? 3.139 -8.968 -0.380 1.00 87.75 97 ILE A C 1
ATOM 725 O O . ILE A 1 97 ? 3.160 -9.251 -1.577 1.00 87.75 97 ILE A O 1
ATOM 729 N N . ASP A 1 98 ? 4.070 -9.429 0.458 1.00 84.81 98 ASP A N 1
ATOM 730 C CA . ASP A 1 98 ? 5.142 -10.335 0.022 1.00 84.81 98 ASP A CA 1
ATOM 731 C C . ASP A 1 98 ? 4.757 -11.821 -0.012 1.00 84.81 98 ASP A C 1
ATOM 733 O O . ASP A 1 98 ? 5.590 -12.654 -0.368 1.00 84.81 98 ASP A O 1
ATOM 737 N N . GLY A 1 99 ? 3.496 -12.147 0.292 1.00 80.19 99 GLY A N 1
ATOM 738 C CA . GLY A 1 99 ? 2.920 -13.484 0.154 1.00 80.19 99 GLY A CA 1
ATOM 739 C C . GLY A 1 99 ? 3.264 -14.475 1.268 1.00 80.19 99 GLY A C 1
ATOM 740 O O . GLY A 1 99 ? 2.940 -15.654 1.133 1.00 80.19 99 GLY A O 1
ATOM 741 N N . ARG A 1 100 ? 3.895 -14.041 2.370 1.00 80.75 100 ARG A N 1
ATOM 742 C CA . ARG A 1 100 ? 4.099 -14.894 3.556 1.00 80.75 100 ARG A CA 1
ATOM 743 C C . ARG A 1 100 ? 2.804 -15.197 4.308 1.00 80.75 100 ARG A C 1
ATOM 745 O O . ARG A 1 100 ? 2.721 -16.252 4.934 1.00 80.75 100 ARG A O 1
ATOM 752 N N . ASP A 1 101 ? 1.815 -14.310 4.226 1.00 79.56 101 ASP A N 1
ATOM 753 C CA . ASP A 1 101 ? 0.482 -14.527 4.790 1.00 79.56 101 ASP A CA 1
ATOM 754 C C . ASP A 1 101 ? -0.545 -14.698 3.665 1.00 79.56 101 ASP A C 1
ATOM 756 O O . ASP A 1 101 ? -0.748 -13.799 2.849 1.00 79.56 101 ASP A O 1
ATOM 760 N N . SER A 1 102 ? -1.222 -15.849 3.631 1.00 65.50 102 SER A N 1
ATOM 761 C CA . SER A 1 102 ? -2.349 -16.076 2.723 1.00 65.50 102 SER A CA 1
ATOM 762 C C . SER A 1 102 ? -3.583 -15.312 3.199 1.00 65.50 102 SER A C 1
ATOM 764 O O . SER A 1 102 ? -3.940 -15.398 4.376 1.00 65.50 102 SER A O 1
ATOM 766 N N . ILE A 1 103 ? -4.275 -14.629 2.289 1.00 66.62 103 ILE A N 1
ATOM 767 C CA . ILE A 1 103 ? -5.532 -13.939 2.591 1.00 66.62 103 ILE A CA 1
ATOM 768 C C . ILE A 1 103 ? -6.700 -14.874 2.270 1.00 66.62 103 ILE A C 1
ATOM 770 O O . ILE A 1 103 ? -6.830 -15.377 1.155 1.00 66.62 103 ILE A O 1
ATOM 774 N N . GLU A 1 104 ? -7.559 -15.112 3.258 1.00 58.62 104 GLU A N 1
ATOM 775 C CA . GLU A 1 104 ? -8.762 -15.926 3.092 1.00 58.62 104 GLU A CA 1
ATOM 776 C C . GLU A 1 104 ? -9.691 -15.306 2.032 1.00 58.62 104 GLU A C 1
ATOM 778 O O . GLU A 1 104 ? -9.848 -14.088 1.948 1.00 58.62 104 GLU A O 1
ATOM 783 N N . GLY A 1 105 ? -10.264 -16.140 1.163 1.00 54.09 105 GLY A N 1
ATOM 784 C CA . GLY A 1 105 ? -11.069 -15.678 0.025 1.00 54.09 105 GLY A CA 1
ATOM 785 C C . GLY A 1 105 ? -10.274 -15.345 -1.242 1.00 54.09 105 GLY A C 1
ATOM 786 O O . GLY A 1 105 ? -10.878 -15.136 -2.290 1.00 54.09 105 GLY A O 1
ATOM 787 N N . HIS A 1 106 ? -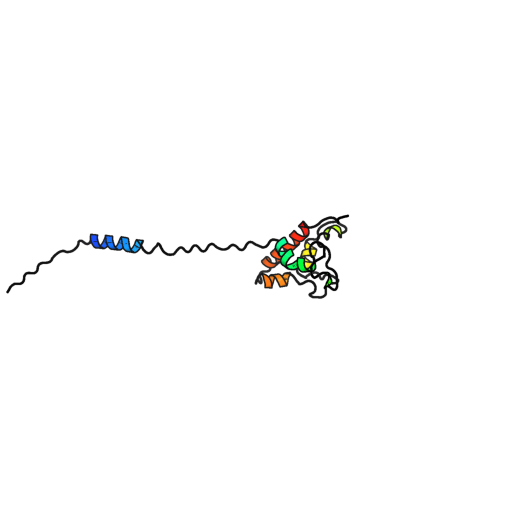8.943 -15.377 -1.176 1.00 60.50 106 HIS A N 1
ATOM 788 C CA . HIS A 1 106 ? -8.059 -15.305 -2.334 1.00 60.50 106 HIS A CA 1
ATOM 789 C C . HIS A 1 106 ? -7.455 -16.704 -2.536 1.00 60.50 106 HIS A C 1
ATOM 791 O O . HIS A 1 106 ? -6.811 -17.251 -1.640 1.00 60.50 106 HIS A O 1
ATOM 797 N N . GLY A 1 107 ? -7.696 -17.348 -3.679 1.00 51.84 107 GLY A N 1
ATOM 798 C CA . GLY A 1 107 ? -6.979 -18.564 -4.059 1.00 51.84 107 GLY A CA 1
ATOM 799 C C . GLY A 1 107 ? -5.472 -18.302 -4.173 1.00 51.84 107 GLY A C 1
ATOM 800 O O . GLY A 1 107 ? -5.031 -17.153 -4.223 1.00 51.84 107 GLY A O 1
ATOM 801 N N . HIS A 1 108 ? -4.658 -19.361 -4.240 1.00 46.34 108 HIS A N 1
ATOM 802 C CA . HIS A 1 108 ? -3.241 -19.216 -4.602 1.00 46.34 108 HIS A CA 1
ATOM 803 C C . HIS A 1 108 ? -3.145 -18.486 -5.957 1.00 46.34 108 HIS A C 1
ATOM 805 O O . HIS A 1 108 ? -3.460 -19.076 -6.988 1.00 46.34 108 HIS A O 1
ATOM 811 N N . GLY A 1 109 ? -2.740 -17.210 -5.944 1.00 51.62 109 GLY A N 1
ATOM 812 C CA . GLY A 1 109 ? -2.606 -16.369 -7.139 1.00 51.62 109 GLY A CA 1
ATOM 813 C C . GLY A 1 109 ? -3.699 -15.317 -7.382 1.00 51.62 109 GLY A C 1
A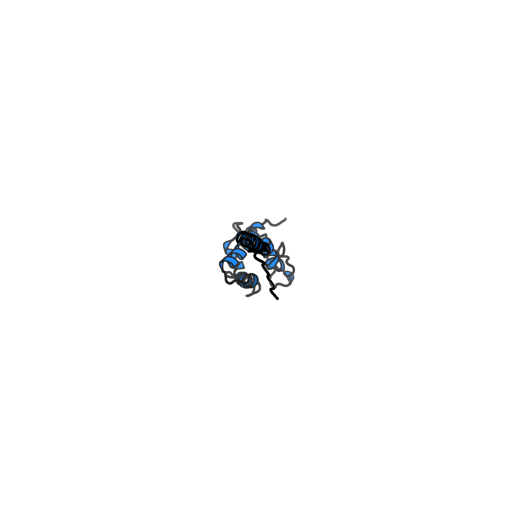TOM 814 O O . GLY A 1 109 ? -3.534 -14.540 -8.316 1.00 51.62 109 GLY A O 1
ATOM 815 N N . ASP A 1 110 ? -4.763 -15.235 -6.568 1.00 56.34 110 ASP A N 1
ATOM 816 C CA . ASP A 1 110 ? -5.820 -14.209 -6.739 1.00 56.34 110 ASP A CA 1
ATOM 817 C C . ASP A 1 110 ? -5.379 -12.821 -6.223 1.00 56.34 110 ASP A C 1
ATOM 819 O O . ASP A 1 110 ? -5.780 -11.792 -6.761 1.00 56.34 110 ASP A O 1
ATOM 823 N N . MET A 1 111 ? -4.486 -12.791 -5.226 1.00 62.31 111 MET A N 1
ATOM 824 C CA . MET A 1 111 ? -3.567 -11.671 -5.003 1.00 62.31 111 MET A CA 1
ATOM 825 C C . MET A 1 111 ? -2.168 -12.136 -5.414 1.00 62.31 111 MET A C 1
ATOM 827 O O . MET A 1 111 ? -1.719 -13.186 -4.936 1.00 62.31 111 MET A O 1
ATOM 831 N N . PRO A 1 112 ? -1.464 -11.407 -6.296 1.00 61.56 112 PRO A N 1
ATOM 832 C CA . PRO A 1 112 ? -0.126 -11.807 -6.679 1.00 61.56 112 PRO A CA 1
ATOM 833 C C . PRO A 1 112 ? 0.809 -11.653 -5.483 1.00 61.56 112 PRO A C 1
ATOM 835 O O . PRO A 1 112 ? 0.681 -10.745 -4.662 1.00 61.56 112 PRO A O 1
ATOM 838 N N . VAL A 1 113 ? 1.789 -12.548 -5.413 1.00 75.44 113 VAL A N 1
ATOM 839 C CA . VAL A 1 113 ? 2.920 -12.400 -4.503 1.00 75.44 113 VAL A CA 1
ATOM 840 C C . VAL A 1 113 ? 3.733 -11.218 -5.026 1.00 75.44 113 VAL A C 1
ATOM 842 O O . VAL A 1 113 ? 4.563 -11.371 -5.929 1.00 75.44 113 VAL A O 1
ATOM 845 N N . TRP A 1 114 ? 3.447 -10.012 -4.531 1.00 74.69 114 TRP A N 1
ATOM 846 C CA . TRP A 1 114 ? 4.041 -8.787 -5.069 1.00 74.69 114 TRP A CA 1
ATOM 847 C C . TRP A 1 114 ? 5.560 -8.792 -4.928 1.00 74.69 114 TRP A C 1
ATOM 849 O O . TRP A 1 114 ? 6.233 -8.243 -5.791 1.00 74.69 114 TRP A O 1
ATOM 859 N N . GLY A 1 115 ? 6.108 -9.502 -3.933 1.00 67.81 115 GLY A N 1
ATOM 860 C CA . GLY A 1 115 ? 7.544 -9.785 -3.848 1.00 67.81 115 GLY A CA 1
ATOM 861 C C . GLY A 1 115 ? 8.102 -10.368 -5.153 1.00 67.81 115 GLY A C 1
ATOM 862 O O . GLY A 1 115 ? 8.951 -9.752 -5.791 1.00 67.81 115 GLY A O 1
ATOM 863 N N . ALA A 1 116 ? 7.547 -11.492 -5.619 1.00 75.75 116 ALA A N 1
ATOM 864 C CA . ALA A 1 116 ? 7.923 -12.118 -6.891 1.00 75.75 116 ALA A CA 1
ATOM 865 C C . ALA A 1 116 ? 7.651 -11.209 -8.104 1.00 75.75 116 ALA A C 1
ATOM 867 O O . ALA A 1 116 ? 8.442 -11.172 -9.044 1.00 75.75 116 ALA A O 1
ATOM 868 N N . THR A 1 117 ? 6.558 -10.442 -8.075 1.00 79.06 117 THR A N 1
ATOM 869 C CA . THR A 1 117 ? 6.225 -9.499 -9.156 1.00 79.06 117 THR A CA 1
ATOM 870 C C . THR A 1 117 ? 7.266 -8.388 -9.268 1.00 79.06 117 THR A C 1
ATOM 872 O O . THR A 1 117 ? 7.683 -8.061 -10.376 1.00 79.06 117 THR A O 1
ATOM 875 N N . PHE A 1 118 ? 7.741 -7.852 -8.141 1.00 82.88 118 PHE A N 1
ATOM 876 C CA . PHE A 1 118 ? 8.751 -6.799 -8.126 1.00 82.88 118 PHE A CA 1
ATOM 877 C C . PHE A 1 118 ? 10.124 -7.282 -8.577 1.00 82.88 118 PHE A C 1
ATOM 879 O O . PHE A 1 118 ? 10.816 -6.521 -9.247 1.00 82.88 118 PHE A O 1
ATOM 886 N N . HIS A 1 119 ? 10.496 -8.537 -8.311 1.00 80.50 119 HIS A N 1
ATOM 887 C CA . HIS A 1 119 ? 11.698 -9.119 -8.918 1.00 80.50 119 HIS A CA 1
ATOM 888 C C . HIS A 1 119 ? 11.653 -9.034 -10.448 1.00 80.50 119 HIS A C 1
ATOM 890 O O . HIS A 1 119 ? 12.612 -8.596 -11.087 1.00 80.50 119 HIS A O 1
ATOM 896 N N . VAL A 1 120 ? 10.508 -9.392 -11.037 1.00 80.38 120 VAL A N 1
ATOM 897 C CA . VAL A 1 120 ? 10.311 -9.377 -12.491 1.00 80.38 120 VAL A CA 1
ATOM 898 C C . VAL A 1 120 ? 10.215 -7.948 -13.031 1.00 80.38 120 VAL A C 1
ATOM 900 O O . VAL A 1 120 ? 10.898 -7.623 -13.999 1.00 80.38 120 VAL A O 1
ATOM 903 N N . SER A 1 121 ? 9.396 -7.083 -12.423 1.00 79.00 121 SER A N 1
ATOM 904 C CA . SER A 1 121 ? 9.144 -5.730 -12.937 1.00 79.00 121 SER A CA 1
ATOM 905 C C . SER A 1 121 ? 10.357 -4.809 -12.820 1.00 79.00 121 SER A C 1
ATOM 907 O O . SER A 1 121 ? 10.563 -3.954 -13.675 1.00 79.00 121 SER A O 1
ATOM 909 N N . GLU A 1 122 ? 11.164 -4.975 -11.770 1.00 82.06 122 GLU A N 1
ATOM 910 C CA . GLU A 1 122 ? 12.409 -4.225 -11.575 1.00 82.06 122 GLU A CA 1
ATOM 911 C C . GLU A 1 122 ? 13.603 -4.891 -12.282 1.00 82.06 122 GLU A C 1
ATOM 913 O O . GLU A 1 122 ? 14.689 -4.311 -12.326 1.00 82.06 122 GLU A O 1
ATOM 918 N N . GLY A 1 123 ? 13.426 -6.104 -12.825 1.00 83.69 123 GLY A N 1
ATOM 919 C CA . GLY A 1 123 ? 14.485 -6.874 -13.479 1.00 83.69 123 GLY A CA 1
ATOM 920 C C . GLY A 1 123 ? 15.660 -7.170 -12.546 1.00 83.69 123 GLY A C 1
ATOM 921 O O . GLY A 1 123 ? 16.817 -7.036 -12.950 1.00 83.69 123 GLY A O 1
ATOM 922 N N . THR A 1 124 ? 15.381 -7.499 -11.280 1.00 81.31 124 THR A N 1
ATOM 923 C CA . THR A 1 124 ? 16.407 -7.628 -10.240 1.00 81.31 124 THR A CA 1
ATOM 924 C C . THR A 1 124 ? 16.137 -8.770 -9.263 1.00 81.31 124 THR A C 1
ATOM 926 O O . THR A 1 124 ? 15.031 -8.934 -8.756 1.00 81.31 124 THR A O 1
ATOM 929 N N . ASP A 1 125 ? 17.193 -9.496 -8.901 1.00 85.62 125 ASP A N 1
ATOM 930 C CA . ASP A 1 125 ? 17.181 -10.465 -7.794 1.00 85.62 125 ASP A CA 1
ATOM 931 C C . ASP A 1 125 ? 17.576 -9.811 -6.455 1.00 85.62 125 ASP A C 1
ATOM 933 O O . ASP A 1 125 ? 17.814 -10.480 -5.452 1.00 85.62 125 ASP A O 1
ATOM 937 N N . ASN A 1 126 ? 17.703 -8.480 -6.423 1.00 88.12 126 ASN A N 1
ATOM 938 C CA . ASN A 1 126 ? 18.083 -7.762 -5.217 1.00 88.12 126 ASN A CA 1
ATOM 939 C C . ASN A 1 126 ? 16.896 -7.642 -4.249 1.00 88.12 126 ASN A C 1
ATOM 941 O O . ASN A 1 126 ? 16.071 -6.732 -4.360 1.00 88.12 126 ASN A O 1
ATOM 945 N N . GLU A 1 127 ? 16.882 -8.513 -3.243 1.00 87.06 127 GLU A N 1
ATOM 946 C CA . GLU A 1 127 ? 15.900 -8.530 -2.150 1.00 87.06 127 GLU A CA 1
ATOM 947 C C . GLU A 1 127 ? 15.716 -7.172 -1.461 1.00 87.06 127 GLU A C 1
ATOM 949 O O . GLU A 1 127 ? 14.611 -6.821 -1.051 1.00 87.06 127 GLU A O 1
ATOM 954 N N . GLN A 1 128 ? 16.772 -6.359 -1.358 1.00 89.19 128 GLN A N 1
ATOM 955 C CA . GLN A 1 128 ? 16.671 -5.037 -0.741 1.00 89.19 128 GLN A CA 1
ATOM 956 C C . GLN A 1 128 ? 15.818 -4.082 -1.588 1.00 89.19 128 GLN A C 1
ATOM 958 O O . GLN A 1 128 ? 15.058 -3.290 -1.035 1.00 89.19 128 GLN A O 1
ATOM 963 N N . VAL A 1 129 ? 15.904 -4.167 -2.920 1.00 89.00 129 VAL A N 1
ATOM 964 C CA . VAL A 1 129 ? 15.081 -3.346 -3.825 1.00 89.00 129 VAL A CA 1
ATOM 965 C C . VAL A 1 129 ? 13.616 -3.753 -3.716 1.00 89.00 129 VAL A C 1
ATOM 967 O O . VAL A 1 129 ? 12.750 -2.887 -3.585 1.00 89.00 129 VAL A O 1
ATOM 970 N N . VAL A 1 130 ? 13.340 -5.058 -3.702 1.00 89.19 130 VAL A N 1
ATOM 971 C CA . VAL A 1 130 ? 11.983 -5.593 -3.525 1.00 89.19 130 VAL A CA 1
ATOM 972 C C . VAL A 1 130 ? 11.414 -5.179 -2.172 1.00 89.19 130 VAL A C 1
ATOM 974 O O . VAL A 1 130 ? 10.311 -4.634 -2.105 1.00 89.19 130 VAL A O 1
ATOM 977 N N . LYS A 1 131 ? 12.198 -5.326 -1.099 1.00 91.31 131 LYS A N 1
ATOM 978 C CA . LYS A 1 131 ? 11.815 -4.863 0.235 1.00 91.31 131 LYS A CA 1
ATOM 979 C C . LYS A 1 131 ? 11.489 -3.369 0.243 1.00 91.31 131 LYS A C 1
ATOM 981 O O . LYS A 1 131 ? 10.477 -2.981 0.818 1.00 91.31 131 LYS A O 1
ATOM 986 N N . GLU A 1 132 ? 12.302 -2.532 -0.402 1.00 92.94 132 GLU A N 1
ATOM 987 C CA . GLU A 1 132 ? 12.029 -1.095 -0.515 1.00 92.94 132 GLU A CA 1
ATOM 988 C C . GLU A 1 132 ? 10.686 -0.819 -1.206 1.00 92.94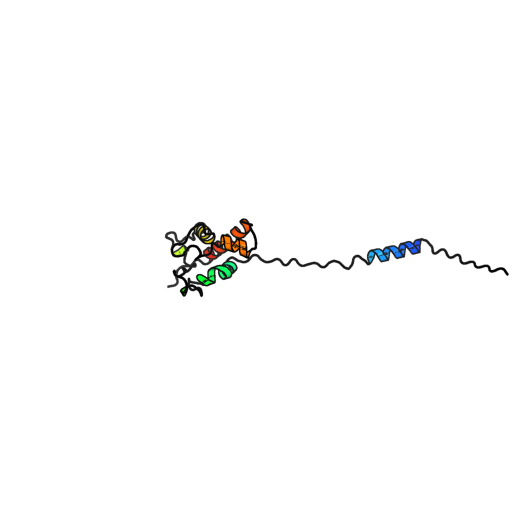 132 GLU A C 1
ATOM 990 O O . GLU A 1 132 ? 9.923 0.010 -0.716 1.00 92.94 132 GLU A O 1
ATOM 995 N N . ARG A 1 133 ? 10.348 -1.524 -2.297 1.00 92.19 133 ARG A N 1
ATOM 996 C CA . ARG A 1 133 ? 9.046 -1.364 -2.979 1.00 92.19 133 ARG A CA 1
ATOM 997 C C . ARG A 1 133 ? 7.875 -1.711 -2.064 1.00 92.19 133 ARG A C 1
ATOM 999 O O . ARG A 1 133 ? 6.908 -0.954 -1.987 1.00 92.19 133 ARG A O 1
ATOM 1006 N N . ILE A 1 134 ? 7.991 -2.809 -1.325 1.00 93.19 134 ILE A N 1
ATOM 1007 C CA . ILE A 1 134 ? 6.957 -3.243 -0.382 1.00 93.19 134 ILE A CA 1
ATOM 1008 C C . ILE A 1 134 ? 6.830 -2.249 0.773 1.00 93.19 134 ILE A C 1
ATOM 1010 O O . ILE A 1 134 ? 5.722 -1.839 1.105 1.00 93.19 134 ILE A O 1
ATOM 1014 N N . ASP A 1 135 ? 7.945 -1.776 1.333 1.00 96.06 135 ASP A N 1
ATOM 1015 C CA . ASP A 1 135 ? 7.941 -0.750 2.380 1.00 96.06 135 ASP A CA 1
ATOM 1016 C C . ASP A 1 135 ? 7.245 0.541 1.915 1.00 96.06 135 ASP A C 1
ATOM 1018 O O . ASP A 1 135 ? 6.541 1.185 2.692 1.00 96.06 135 ASP A O 1
ATOM 1022 N N . MET A 1 136 ? 7.420 0.927 0.649 1.00 96.12 136 MET A N 1
ATOM 1023 C CA . MET A 1 136 ? 6.772 2.105 0.065 1.00 96.12 136 MET A CA 1
ATOM 1024 C C . MET A 1 136 ? 5.261 1.929 -0.100 1.00 96.12 136 MET A C 1
ATOM 1026 O O . MET A 1 136 ? 4.520 2.870 0.187 1.00 96.12 136 MET A O 1
ATOM 1030 N N . LEU A 1 137 ? 4.800 0.745 -0.514 1.00 96.00 137 LEU A N 1
ATOM 1031 C CA . LEU A 1 137 ? 3.373 0.415 -0.545 1.00 96.00 137 LEU A CA 1
ATOM 1032 C C . LEU A 1 137 ? 2.767 0.433 0.854 1.00 96.00 137 LEU A C 1
ATOM 1034 O O . LEU A 1 137 ? 1.757 1.092 1.070 1.00 96.00 137 LEU A O 1
ATOM 1038 N N . VAL A 1 138 ? 3.405 -0.233 1.817 1.00 97.19 138 VAL A N 1
ATOM 1039 C CA . VAL A 1 138 ? 2.909 -0.306 3.196 1.00 97.19 138 VAL A CA 1
ATOM 1040 C C . VAL A 1 138 ? 2.791 1.091 3.813 1.00 97.19 138 VAL A C 1
ATOM 1042 O O . VAL A 1 138 ? 1.761 1.409 4.400 1.00 97.19 138 VAL A O 1
ATOM 1045 N N . LYS A 1 139 ? 3.788 1.963 3.610 1.00 98.12 139 LYS A N 1
ATOM 1046 C CA . LYS A 1 139 ? 3.725 3.368 4.051 1.00 98.12 139 LYS A CA 1
ATOM 1047 C C . LYS A 1 139 ? 2.606 4.152 3.377 1.00 98.12 139 LYS A C 1
ATOM 1049 O O . LYS A 1 139 ? 1.981 5.000 4.007 1.00 98.12 139 LYS A O 1
ATOM 1054 N N . TYR A 1 140 ? 2.359 3.902 2.093 1.00 98.12 140 TYR A N 1
ATOM 1055 C CA . TYR A 1 140 ? 1.249 4.551 1.408 1.00 98.12 140 TYR A CA 1
ATOM 1056 C C . TYR A 1 140 ? -0.097 4.082 1.966 1.00 98.12 140 TYR A C 1
ATOM 1058 O O . TYR A 1 140 ? -0.932 4.926 2.285 1.00 98.12 140 TYR A O 1
ATOM 1066 N N . LEU A 1 141 ? -0.270 2.773 2.172 1.00 97.94 141 LEU A N 1
ATOM 1067 C CA . LEU A 1 141 ? -1.460 2.206 2.806 1.00 97.94 141 LEU A CA 1
ATOM 1068 C C . LEU A 1 141 ? -1.690 2.799 4.199 1.00 97.94 141 LEU A C 1
ATOM 1070 O O . LEU A 1 141 ? -2.812 3.181 4.508 1.00 97.94 141 LEU A O 1
ATOM 1074 N N . GLU A 1 142 ? -0.647 2.954 5.013 1.00 98.25 142 GLU A N 1
ATOM 1075 C CA . GLU A 1 142 ? -0.749 3.634 6.308 1.00 98.25 142 GLU A CA 1
ATOM 1076 C C . GLU A 1 142 ? -1.235 5.085 6.159 1.00 98.25 142 GLU A C 1
ATOM 1078 O O . GLU A 1 142 ? -2.105 5.538 6.900 1.00 98.25 142 GLU A O 1
ATOM 1083 N N . SER A 1 143 ? -0.712 5.812 5.168 1.00 98.06 143 SER A N 1
ATOM 1084 C CA . SER A 1 143 ? -1.017 7.235 4.973 1.00 98.06 143 SER A CA 1
ATOM 1085 C C . SER A 1 143 ? -2.447 7.531 4.509 1.00 98.06 143 SER A C 1
ATOM 1087 O O . SER A 1 143 ? -2.913 8.654 4.684 1.00 98.06 143 SER A O 1
ATOM 1089 N N . ILE A 1 144 ? -3.141 6.549 3.924 1.00 97.25 144 ILE A N 1
ATOM 1090 C CA . ILE A 1 144 ? -4.511 6.707 3.401 1.00 97.25 144 ILE A CA 1
ATOM 1091 C C . ILE A 1 144 ? -5.589 6.236 4.383 1.00 97.25 144 ILE A C 1
ATOM 1093 O O . ILE A 1 144 ? -6.767 6.209 4.031 1.00 97.25 144 ILE A O 1
ATOM 1097 N N . GLN A 1 145 ? -5.209 5.840 5.601 1.00 97.94 145 GLN A N 1
ATOM 1098 C CA . GLN A 1 145 ? -6.173 5.367 6.590 1.00 97.94 145 GLN A CA 1
ATOM 1099 C C . GLN A 1 145 ? -7.112 6.491 7.038 1.00 97.94 145 GLN A C 1
ATOM 1101 O O . GLN A 1 145 ? -6.669 7.583 7.400 1.00 97.94 145 GLN A O 1
ATOM 1106 N N . ARG A 1 146 ? -8.416 6.205 7.061 1.00 94.81 146 ARG A N 1
ATOM 1107 C CA . ARG A 1 146 ? -9.477 7.135 7.469 1.00 94.81 146 ARG A CA 1
ATOM 1108 C C . ARG A 1 14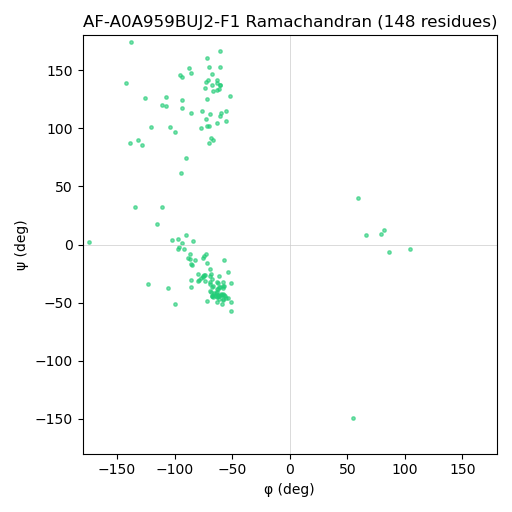6 ? -10.527 6.456 8.349 1.00 94.81 146 ARG A C 1
ATOM 1110 O O . ARG A 1 146 ? -10.511 5.246 8.571 1.00 94.81 146 ARG A O 1
ATOM 1117 N N . LEU A 1 147 ? -11.453 7.265 8.857 1.00 90.38 147 LEU A N 1
ATOM 1118 C CA . LEU A 1 147 ? -12.711 6.785 9.426 1.00 90.38 147 LEU A CA 1
ATOM 1119 C C . LEU A 1 147 ? -13.758 6.658 8.310 1.00 90.38 147 LEU A C 1
ATOM 1121 O O . LEU A 1 147 ? -13.679 7.413 7.339 1.00 90.38 147 LEU A O 1
ATOM 1125 N N . PRO A 1 148 ? -14.737 5.747 8.437 1.00 84.94 148 PRO A N 1
ATOM 1126 C CA . PRO A 1 148 ? -15.819 5.649 7.467 1.00 84.94 148 PRO A CA 1
ATOM 1127 C C . PRO A 1 148 ? -16.605 6.963 7.401 1.00 84.94 148 PRO A C 1
ATOM 1129 O O . PRO A 1 148 ? -16.904 7.580 8.430 1.00 84.94 148 PRO A O 1
ATOM 1132 N N . GLU A 1 149 ? -16.934 7.383 6.184 1.00 79.62 149 GLU A N 1
ATOM 1133 C CA . GLU A 1 149 ? -17.841 8.504 5.946 1.00 79.62 149 GLU A CA 1
ATOM 1134 C C . GLU A 1 149 ? -19.271 8.082 6.329 1.00 79.62 149 GLU A C 1
ATOM 1136 O O . GLU A 1 149 ? -19.640 6.915 6.185 1.00 79.62 149 GLU A O 1
ATOM 1141 N N . LYS A 1 150 ? -20.034 9.004 6.926 1.00 62.53 150 LYS A N 1
ATOM 1142 C CA . LYS A 1 150 ? -21.382 8.746 7.462 1.00 62.53 150 LYS A CA 1
ATOM 1143 C C . LYS A 1 150 ? -22.467 8.895 6.409 1.00 62.53 150 LYS A C 1
ATOM 1145 O O . LYS A 1 150 ? -22.337 9.830 5.592 1.00 62.53 150 LYS A O 1
#

pLDDT: mean 78.57, std 17.38, range [46.34, 98.25]

Foldseek 3Di:
DDDDDDDDDPPDPVVVVVVVVVVVVPPPPPDPPPPPPPPPDDDALVSLCVVAPCCQCNQALDHVCQVVAQHRGGGLLACLVPDPNSAQPLVVQLCVLQVVDDDPSQDPPSRDNQLVVCCVVVVHPPSVSSSVNSSRNSVVSRVSHDDDDD

Secondary structure (DSSP, 8-state):
------------THHHHHHHHHHHTTSSSS----------PPPPHHHHHHHHTHHHHTTTT--TTGGGSSSPPP-GGGTTTTSTT----HHHHHHHHTTSSPPTT--BTTB--HHHHHHHHTT---HHHHHHHHHHHHHHHHHT--PPP-

Radius of gyration: 34.71 Å; Cα contacts (8 Å, |Δi|>4): 132; chains: 1; bounding box: 101×49×87 Å

Sequence (150 aa):
MKKTISLQTSAPLWAALSALALFVLGLAACGGSSSKAVTVEKPTGKALYVSYCEICHGEHGDGPMADMLKVAPPDLTLISYRREDGKFPEEQMRRMIDGRDSIEGHGHGDMPVWGATFHVSEGTDNEQVVKERIDMLVKYLESIQRLPEK

Solvent-accessible surface area (backbone atoms only — not comparable to full-atom values): 9271 Å² total; per-residue (Å²): 137,87,82,86,81,87,85,86,76,80,77,60,76,68,66,65,57,60,58,52,60,61,58,68,68,67,71,78,81,80,80,80,81,78,75,76,79,80,78,79,75,82,79,51,27,62,57,48,36,60,76,72,43,27,54,38,25,36,85,67,19,67,10,90,43,16,89,78,43,97,48,69,40,63,41,61,32,39,57,20,63,76,37,97,82,52,54,69,60,61,69,61,50,45,33,42,44,50,48,79,40,86,55,90,78,44,59,100,65,70,59,65,41,43,42,66,49,40,29,62,77,69,71,41,89,52,63,68,61,38,50,50,53,48,53,33,37,45,52,37,49,56,70,53,52,47,75,85,84,132

Mean predicted aligned error: 13.72 Å